Protein AF-A0ABD5LQW7-F1 (afdb_monomer)

Organism: Proteus mirabilis (NCBI:txid584)

Sequence (56 aa):
MAQSKGKTRRYGNYSGLALETQYFPDGPNHPEWGENQGILAANTPWHSQTIYKFYQ

Solvent-accessible surface area (backbone atoms only — not comparable to full-atom values): 4163 Å² total; per-residue (Å²): 131,84,61,49,85,53,98,91,49,71,39,50,86,84,71,70,82,88,86,83,89,73,58,52,93,61,13,87,83,35,73,89,52,54,78,49,17,66,74,77,62,89,92,59,88,86,86,87,86,86,84,88,83,86,82,133

InterPro domains:
  IPR008183 Aldose 1-/Glucose-6-phosphate 1-epimerase [PF01263] (7-53)
  IPR011013 Galactose mutarotase-like domain superfamily [SSF74650] (10-54)
  IPR014718 Glycoside hydrolase-type carbohydrate-binding [G3DSA:2.70.98.10] (1-56)

Foldseek 3Di:
DDWPDDPPDTDDPPSDDDDDPAADPCLVVCCVVPVSSVDDDPPDDDDDDDDDDDDD

Secondary structure (DSSP, 8-state):
---EE-SSSEE-TTS-------S-TTGGG-GGGGGGG----TTPPP----------

pLDDT: mean 93.5, std 6.44, range [60.53, 98.19]

Structure (mmCIF, N/CA/C/O backbone):
data_AF-A0ABD5LQW7-F1
#
_entry.id   AF-A0ABD5LQW7-F1
#
loop_
_atom_site.group_PDB
_atom_site.id
_atom_site.type_symbol
_atom_site.label_atom_id
_atom_site.label_alt_id
_atom_site.label_comp_id
_atom_site.label_asym_id
_atom_site.label_entity_id
_atom_site.label_seq_id
_atom_site.pdbx_PDB_ins_code
_atom_site.Cartn_x
_atom_site.Cartn_y
_atom_site.Cartn_z
_atom_site.occupancy
_atom_site.B_iso_or_equiv
_atom_site.auth_seq_id
_atom_site.auth_comp_id
_atom_site.auth_asym_id
_atom_site.auth_atom_id
_atom_site.pdbx_PDB_model_num
ATOM 1 N N . MET A 1 1 ? -13.551 -29.433 3.483 1.00 60.53 1 MET A N 1
ATOM 2 C CA . MET A 1 1 ? -13.238 -27.996 3.303 1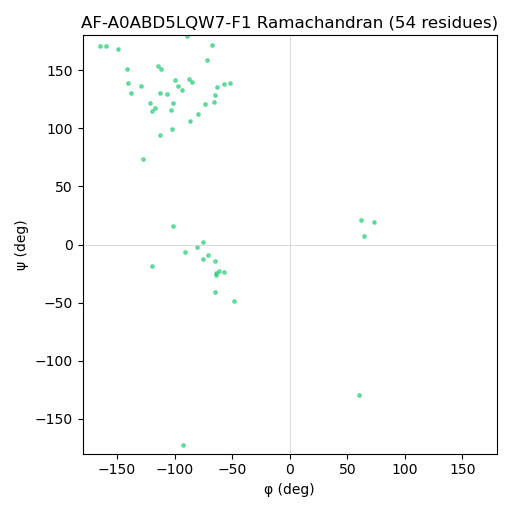.00 60.53 1 MET A CA 1
ATOM 3 C C . MET A 1 1 ? -12.075 -27.668 4.228 1.00 60.53 1 MET A C 1
ATOM 5 O O . MET A 1 1 ? -12.189 -27.965 5.413 1.00 60.53 1 MET A O 1
ATOM 9 N N . ALA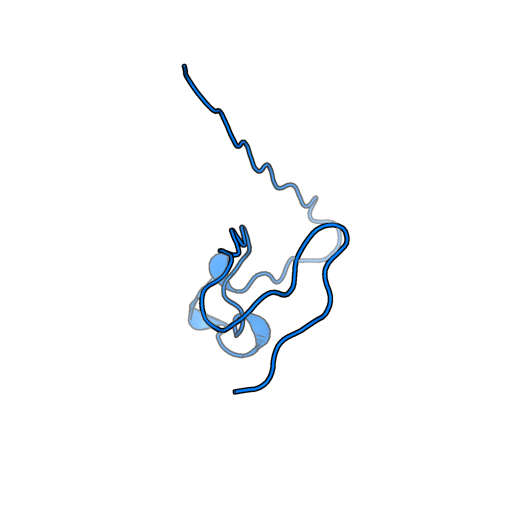 A 1 2 ? -10.949 -27.164 3.717 1.00 69.25 2 ALA A N 1
ATOM 10 C CA . ALA A 1 2 ? -9.790 -26.860 4.557 1.00 69.25 2 ALA A CA 1
ATOM 11 C C . ALA A 1 2 ? -10.133 -25.709 5.520 1.00 69.25 2 ALA A C 1
ATOM 13 O O . ALA A 1 2 ? -10.564 -24.647 5.085 1.00 69.25 2 ALA A O 1
ATOM 14 N N . GLN A 1 3 ? -9.999 -25.941 6.827 1.00 81.62 3 GLN A N 1
ATOM 15 C CA . GLN A 1 3 ? -10.185 -24.917 7.856 1.00 81.62 3 GLN A CA 1
ATOM 16 C C . GLN A 1 3 ? -8.844 -24.628 8.520 1.00 81.62 3 GLN A C 1
ATOM 18 O O . GLN A 1 3 ? -8.173 -25.556 8.981 1.00 81.62 3 GLN A O 1
ATOM 23 N N . SER A 1 4 ? -8.476 -23.355 8.637 1.00 90.12 4 SER A N 1
ATOM 24 C CA . SER A 1 4 ? -7.288 -22.945 9.385 1.00 90.12 4 SER A CA 1
ATOM 25 C C . SER A 1 4 ? -7.629 -22.736 10.864 1.00 90.12 4 SER A C 1
ATOM 27 O O . SER A 1 4 ? -8.722 -22.291 11.225 1.00 90.12 4 SER A O 1
ATOM 29 N N . LYS A 1 5 ? -6.715 -23.118 11.765 1.00 94.31 5 LYS A N 1
ATOM 30 C CA . LYS A 1 5 ? -6.891 -22.920 13.212 1.00 94.31 5 LYS A CA 1
ATOM 31 C C . LYS A 1 5 ? -6.543 -21.469 13.560 1.00 94.31 5 LYS A C 1
ATOM 33 O O . LYS A 1 5 ? -5.384 -21.084 13.468 1.00 94.31 5 LYS A O 1
ATOM 38 N N . GLY A 1 6 ? -7.538 -20.684 13.966 1.00 91.00 6 GLY A N 1
ATOM 39 C CA . GLY A 1 6 ? -7.350 -19.355 14.543 1.00 91.00 6 GLY A CA 1
ATOM 40 C C . GLY A 1 6 ? -7.170 -19.393 16.063 1.00 91.00 6 GLY A C 1
ATOM 41 O O . GLY A 1 6 ? -7.221 -20.454 16.688 1.00 91.00 6 GLY A O 1
ATOM 42 N N . LYS A 1 7 ? -6.977 -18.212 16.668 1.00 91.38 7 LYS A N 1
ATOM 43 C CA . LYS A 1 7 ? -6.748 -18.058 18.118 1.00 91.38 7 LYS A CA 1
ATOM 44 C C . LYS A 1 7 ? -7.957 -18.481 18.961 1.00 91.38 7 LYS A C 1
ATOM 46 O O . LYS A 1 7 ? -7.781 -19.110 19.996 1.00 91.38 7 LYS A O 1
ATOM 51 N N . THR A 1 8 ? -9.166 -18.135 18.521 1.00 94.00 8 THR A N 1
ATOM 52 C CA . THR A 1 8 ? -10.421 -18.384 19.259 1.00 94.00 8 THR A CA 1
ATOM 53 C C . THR A 1 8 ? -11.409 -19.268 18.501 1.00 94.00 8 THR A C 1
ATOM 55 O O . THR A 1 8 ? -12.312 -19.834 19.108 1.00 94.00 8 THR A O 1
ATOM 58 N N . ARG A 1 9 ? -11.248 -19.412 17.180 1.00 93.06 9 ARG A N 1
ATOM 59 C CA . ARG A 1 9 ? -12.111 -20.234 16.321 1.00 93.06 9 ARG A CA 1
ATOM 60 C C . ARG A 1 9 ? -11.337 -20.816 15.143 1.00 93.06 9 ARG A C 1
ATOM 62 O O . ARG A 1 9 ? -10.221 -20.389 14.857 1.00 93.06 9 ARG A O 1
ATOM 69 N N . ARG A 1 10 ? -11.943 -21.763 14.430 1.00 94.94 10 ARG A N 1
ATOM 70 C CA . ARG A 1 10 ? -11.475 -22.194 13.106 1.00 94.94 10 ARG A CA 1
ATOM 71 C C . ARG A 1 10 ? -12.043 -21.268 12.031 1.00 94.94 10 ARG A C 1
ATOM 73 O O . ARG A 1 10 ? -13.204 -20.878 12.120 1.00 94.94 10 ARG A O 1
ATOM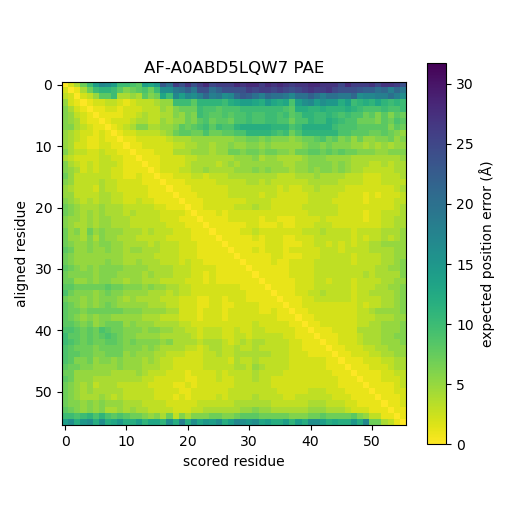 80 N N . TYR A 1 11 ? -11.234 -20.922 11.039 1.00 93.19 11 TYR A N 1
ATOM 81 C CA . TYR A 1 11 ? -11.655 -20.122 9.893 1.00 93.19 11 TYR A CA 1
ATOM 82 C C . TYR A 1 11 ? -11.891 -21.047 8.698 1.00 93.19 11 TYR A C 1
ATOM 84 O O . TYR A 1 11 ? -10.998 -21.793 8.298 1.00 93.19 11 TYR A O 1
ATOM 92 N N . GLY A 1 12 ? -13.109 -21.026 8.161 1.00 93.50 12 GLY A N 1
ATOM 93 C CA . GLY A 1 12 ? -13.429 -21.624 6.866 1.00 93.50 12 GLY A CA 1
ATOM 94 C C . GLY A 1 12 ? -13.320 -20.598 5.738 1.00 93.50 12 GLY A C 1
ATOM 95 O O . GLY A 1 12 ? -12.920 -19.451 5.959 1.00 93.50 12 GLY A O 1
ATOM 96 N N . ASN A 1 13 ? -13.734 -20.991 4.536 1.00 93.06 13 ASN A N 1
ATOM 97 C CA . ASN A 1 13 ? -13.808 -20.085 3.389 1.00 93.06 13 ASN A CA 1
ATOM 98 C C . ASN A 1 13 ? -14.602 -18.813 3.750 1.00 93.06 13 ASN A C 1
ATOM 100 O O . ASN A 1 13 ? -15.611 -18.895 4.450 1.00 93.06 13 ASN A O 1
ATOM 104 N N . TYR A 1 14 ? -14.127 -17.650 3.289 1.00 91.88 14 TYR A N 1
ATOM 105 C CA . TYR A 1 14 ? -14.767 -16.335 3.480 1.00 91.88 14 TYR A CA 1
ATOM 106 C C . TYR A 1 14 ? -14.908 -15.860 4.941 1.00 91.88 14 TYR A C 1
ATOM 108 O O . TYR A 1 14 ? -15.717 -14.989 5.243 1.00 91.88 14 TYR A O 1
ATOM 116 N N . SER A 1 15 ? -14.111 -16.393 5.874 1.00 92.44 15 SER A N 1
ATOM 117 C CA . SER A 1 15 ? -14.166 -16.000 7.298 1.00 92.44 15 SER A CA 1
ATOM 118 C C . SER A 1 15 ? -13.540 -14.634 7.621 1.00 92.44 15 SER A C 1
ATOM 120 O O . SER A 1 15 ? -13.474 -14.262 8.798 1.00 92.44 15 SER A O 1
ATOM 122 N N . GLY A 1 16 ? -13.049 -13.915 6.613 1.00 90.94 16 GLY A N 1
ATOM 123 C CA . GLY A 1 16 ? -12.395 -12.621 6.750 1.00 90.94 16 GLY A CA 1
ATOM 124 C C . GLY A 1 16 ? -12.277 -11.901 5.410 1.00 90.94 16 GLY A C 1
ATOM 125 O O . GLY A 1 16 ? -12.540 -12.483 4.357 1.00 90.94 16 GLY A O 1
ATOM 126 N N . LEU A 1 17 ? -11.874 -10.637 5.486 1.00 95.19 17 LEU A N 1
ATOM 127 C CA . LEU A 1 17 ? -11.629 -9.749 4.356 1.00 95.19 17 LEU A CA 1
ATOM 128 C C . LEU A 1 17 ? -10.243 -9.125 4.525 1.00 95.19 17 LEU A C 1
ATOM 130 O O . LEU A 1 17 ? -9.901 -8.693 5.627 1.00 95.19 17 LEU A O 1
ATOM 134 N N . ALA A 1 18 ? -9.470 -9.070 3.444 1.00 95.75 18 ALA A N 1
ATOM 135 C CA . ALA A 1 18 ? -8.244 -8.288 3.377 1.00 95.75 18 ALA A CA 1
ATOM 136 C C . ALA A 1 18 ? -8.561 -6.907 2.786 1.00 95.75 18 ALA A C 1
ATOM 138 O O . ALA A 1 18 ? -9.279 -6.804 1.793 1.00 95.75 18 ALA A O 1
ATOM 139 N N . LEU A 1 19 ? -8.051 -5.851 3.420 1.00 96.88 19 LEU A N 1
ATOM 140 C CA . LEU A 1 19 ? -8.116 -4.480 2.918 1.00 96.88 19 LEU A CA 1
ATOM 141 C C . LEU A 1 19 ? -6.683 -4.055 2.586 1.00 96.88 19 LEU A C 1
ATOM 143 O O . LEU A 1 19 ? -5.918 -3.660 3.466 1.00 96.88 19 LEU A O 1
ATOM 147 N N . GLU A 1 20 ? -6.304 -4.230 1.324 1.00 96.81 20 GLU A N 1
ATOM 148 C CA . GLU A 1 20 ? -4.938 -4.040 0.832 1.00 96.81 20 GLU A CA 1
ATOM 149 C C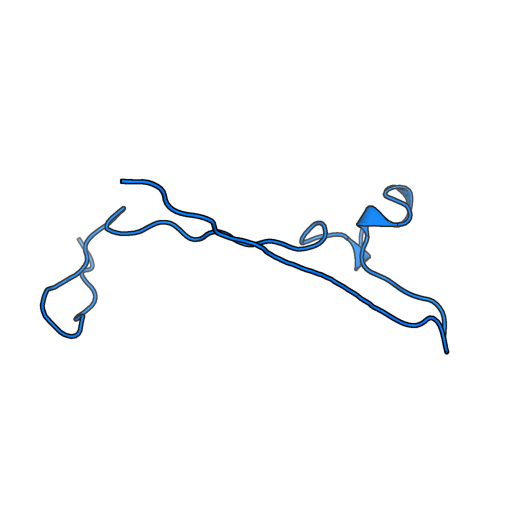 . GLU A 1 20 ? -4.837 -2.701 0.099 1.00 96.81 20 GLU A C 1
ATOM 151 O O . GLU A 1 20 ? -5.244 -2.559 -1.051 1.00 96.81 20 GLU A O 1
ATOM 156 N N . THR A 1 21 ? -4.318 -1.687 0.788 1.00 96.50 21 THR A N 1
ATOM 157 C CA . THR A 1 21 ? -4.012 -0.386 0.185 1.00 96.50 21 THR A CA 1
ATOM 158 C C . THR A 1 21 ? -2.619 -0.429 -0.419 1.00 96.50 21 THR A C 1
ATOM 160 O O . THR A 1 21 ? -1.627 -0.424 0.311 1.00 96.50 21 THR A O 1
ATOM 163 N N . GLN A 1 22 ? -2.544 -0.489 -1.741 1.00 95.69 22 GLN A N 1
ATOM 164 C CA . GLN A 1 22 ? -1.289 -0.609 -2.474 1.00 95.69 22 GLN A CA 1
ATOM 165 C C . GLN A 1 22 ? -1.454 -0.154 -3.927 1.00 95.69 22 GLN A C 1
ATOM 167 O O . GLN A 1 22 ? -2.570 0.072 -4.395 1.00 95.69 22 GLN A O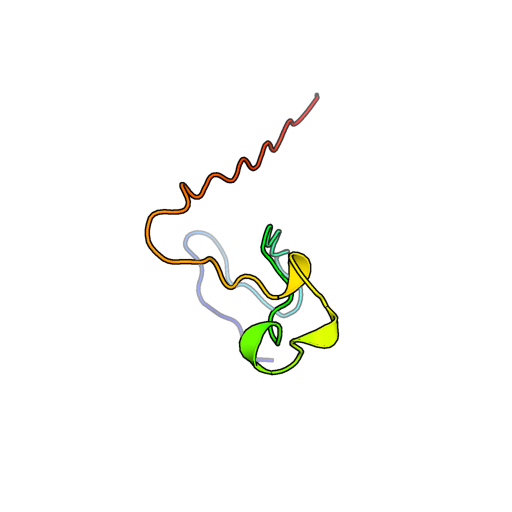 1
ATOM 172 N N . TYR A 1 23 ? -0.327 -0.039 -4.631 1.00 96.31 23 TYR A N 1
ATOM 173 C CA . TYR A 1 23 ? -0.285 0.077 -6.089 1.00 96.31 23 TYR A CA 1
ATOM 174 C C . TYR A 1 23 ? -0.753 -1.216 -6.770 1.00 96.31 23 TYR A C 1
ATOM 176 O O . TYR A 1 23 ? -0.962 -2.241 -6.114 1.00 96.31 23 TYR A O 1
ATOM 184 N N . PHE A 1 24 ? -0.925 -1.184 -8.094 1.00 96.31 24 PHE A N 1
ATOM 185 C CA . PHE A 1 24 ? -1.385 -2.365 -8.816 1.00 96.31 24 PHE A CA 1
ATOM 186 C C . PHE A 1 24 ? -0.377 -3.518 -8.696 1.00 96.31 24 PHE A C 1
ATOM 188 O O . PHE A 1 24 ? 0.826 -3.298 -8.841 1.00 96.31 24 PHE A O 1
ATOM 195 N N . PRO A 1 25 ? -0.852 -4.752 -8.437 1.00 95.88 25 PRO A N 1
ATOM 196 C CA . PRO A 1 25 ? 0.021 -5.877 -8.101 1.00 95.88 25 PRO A CA 1
ATOM 197 C C . PRO A 1 25 ? 0.962 -6.268 -9.244 1.00 95.88 25 PRO A C 1
ATOM 199 O O . PRO A 1 25 ? 2.042 -6.787 -8.988 1.00 95.88 25 PRO A O 1
ATOM 202 N N . ASP A 1 26 ? 0.569 -5.984 -10.486 1.00 97.19 26 ASP A N 1
ATOM 203 C CA . ASP A 1 26 ? 1.362 -6.261 -11.686 1.00 97.19 26 ASP A CA 1
ATOM 204 C C . ASP A 1 26 ? 2.065 -5.011 -12.242 1.00 97.19 26 ASP A C 1
ATOM 206 O O . ASP A 1 26 ? 2.521 -4.982 -13.380 1.00 97.19 26 ASP A O 1
ATOM 210 N N . GLY A 1 27 ? 2.145 -3.949 -11.435 1.00 97.50 27 GLY A N 1
ATOM 211 C CA . GLY A 1 27 ? 2.707 -2.662 -11.832 1.00 97.50 27 GLY A CA 1
ATOM 212 C C . GLY A 1 27 ? 4.068 -2.754 -12.529 1.00 97.50 27 GLY A C 1
ATOM 213 O O . GLY A 1 27 ? 4.201 -2.210 -13.622 1.00 97.50 27 GLY A O 1
ATOM 214 N N . PRO A 1 28 ? 5.057 -3.499 -12.000 1.00 95.88 28 PRO A N 1
ATOM 215 C CA . PRO A 1 28 ? 6.365 -3.610 -12.644 1.00 95.88 28 PRO A CA 1
ATOM 216 C C . PRO A 1 28 ? 6.350 -4.131 -14.088 1.00 95.88 28 PRO A C 1
ATOM 218 O O . PRO A 1 28 ? 7.280 -3.839 -14.837 1.00 95.88 28 PRO A O 1
ATOM 221 N N . ASN A 1 29 ? 5.317 -4.879 -14.487 1.00 97.75 29 ASN A N 1
ATOM 222 C CA . ASN A 1 29 ? 5.168 -5.403 -15.845 1.00 97.75 29 ASN A CA 1
ATOM 223 C C . ASN A 1 29 ? 4.375 -4.466 -16.776 1.00 97.75 29 ASN A C 1
ATOM 225 O O . ASN A 1 29 ? 4.314 -4.720 -17.977 1.00 97.75 29 ASN A O 1
ATOM 229 N N . HIS A 1 30 ? 3.809 -3.380 -16.243 1.00 97.50 30 HIS A N 1
ATOM 230 C CA . HIS A 1 30 ? 2.901 -2.469 -16.938 1.00 97.50 30 HIS A CA 1
ATOM 231 C C . HIS A 1 30 ? 3.356 -1.001 -16.822 1.00 97.50 30 HIS A C 1
ATOM 233 O O . HIS A 1 30 ? 2.748 -0.196 -16.101 1.00 97.50 30 HIS A O 1
ATOM 239 N N . PRO A 1 31 ? 4.428 -0.607 -17.539 1.00 95.94 31 PRO A N 1
ATOM 240 C CA . PRO A 1 31 ? 4.933 0.764 -17.514 1.00 95.94 31 PRO A CA 1
ATOM 241 C C . PRO A 1 31 ? 3.916 1.799 -18.023 1.00 95.94 31 PRO A C 1
ATOM 243 O O . PRO A 1 31 ? 3.985 2.969 -17.641 1.00 95.94 31 PRO A O 1
ATOM 246 N N . GLU A 1 32 ? 2.940 1.387 -18.837 1.00 98.19 32 GLU A N 1
ATOM 247 C CA . GLU A 1 32 ? 1.843 2.230 -19.315 1.00 98.19 32 GLU A CA 1
ATOM 248 C C . GLU A 1 32 ? 0.896 2.706 -18.200 1.00 98.19 32 GLU A C 1
ATOM 250 O O . GLU A 1 32 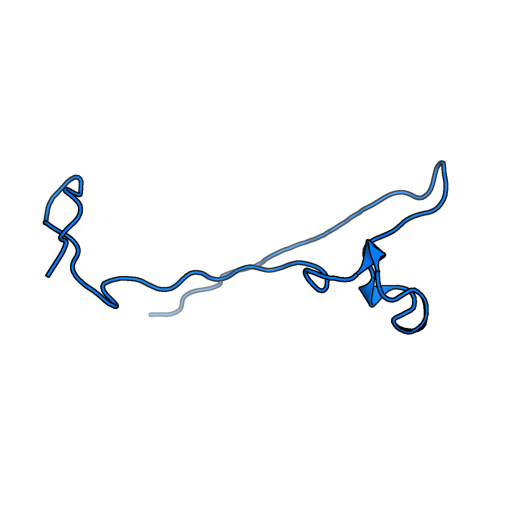? 0.134 3.649 -18.411 1.00 98.19 32 GLU A O 1
ATOM 255 N N . TRP A 1 33 ? 0.950 2.110 -17.002 1.00 96.75 33 TRP A N 1
ATOM 256 C CA . TRP A 1 33 ? 0.155 2.542 -15.845 1.00 96.75 33 TRP A CA 1
ATOM 257 C C . TRP A 1 33 ? 0.738 3.753 -15.107 1.00 96.75 33 TRP A C 1
ATOM 259 O O . TRP A 1 33 ? 0.116 4.253 -14.162 1.00 96.75 33 TRP A O 1
ATOM 269 N N . GLY A 1 34 ? 1.901 4.258 -15.534 1.00 94.56 34 GLY A N 1
ATOM 270 C CA . GLY A 1 34 ? 2.499 5.474 -14.985 1.00 94.56 34 GLY A CA 1
ATOM 271 C C . GLY A 1 34 ? 2.786 5.330 -13.491 1.00 94.56 34 GLY A C 1
ATOM 272 O O . GLY A 1 34 ? 3.382 4.346 -13.067 1.00 94.56 34 GLY A O 1
ATOM 273 N N . GLU A 1 35 ? 2.348 6.283 -12.672 1.00 91.75 35 GLU A N 1
ATOM 274 C CA . GLU A 1 35 ? 2.589 6.259 -11.220 1.00 91.75 35 GLU A CA 1
ATOM 275 C C . GLU A 1 35 ? 1.919 5.068 -10.512 1.00 91.75 35 GLU A C 1
ATOM 277 O O . GLU A 1 35 ? 2.407 4.605 -9.481 1.00 91.75 35 GLU A O 1
ATOM 282 N N . ASN A 1 36 ? 0.847 4.508 -11.085 1.00 94.06 36 ASN A N 1
ATOM 283 C CA . ASN A 1 36 ? 0.139 3.369 -10.493 1.00 94.06 36 ASN A CA 1
ATOM 284 C C . ASN A 1 36 ? 0.928 2.052 -10.568 1.00 94.06 36 ASN A C 1
ATOM 286 O O . ASN A 1 36 ? 0.527 1.063 -9.953 1.00 94.06 36 ASN A O 1
ATOM 290 N N . GLN A 1 37 ? 2.044 2.041 -11.302 1.00 96.50 37 GLN A N 1
ATOM 291 C CA . GLN A 1 37 ? 2.926 0.886 -11.442 1.00 96.50 37 GLN A CA 1
ATOM 292 C C . GLN A 1 37 ? 3.804 0.642 -10.197 1.00 96.50 37 GLN A C 1
ATOM 294 O O . GLN A 1 37 ? 4.434 -0.405 -10.074 1.00 96.50 37 GLN A O 1
ATOM 299 N N . GLY A 1 38 ? 3.864 1.608 -9.270 1.00 94.81 38 GLY A N 1
ATOM 300 C CA . GLY A 1 38 ? 4.565 1.459 -7.991 1.00 94.81 38 GLY A CA 1
ATOM 301 C C . GLY A 1 38 ? 6.096 1.481 -8.071 1.00 94.81 38 GLY A C 1
ATOM 302 O O . GLY A 1 38 ? 6.752 1.032 -7.133 1.00 94.81 38 GLY A O 1
ATOM 303 N N . ILE A 1 39 ? 6.677 2.005 -9.155 1.00 95.19 39 ILE A N 1
ATOM 304 C CA . ILE A 1 39 ? 8.129 2.179 -9.314 1.00 95.19 39 ILE A CA 1
ATOM 305 C C . ILE A 1 39 ? 8.484 3.662 -9.177 1.00 95.19 39 ILE A C 1
ATOM 307 O O . ILE A 1 39 ? 7.897 4.515 -9.837 1.00 95.19 39 ILE A O 1
ATOM 311 N N . LEU A 1 40 ? 9.472 3.963 -8.331 1.00 94.19 40 LEU A N 1
ATOM 312 C CA . LEU A 1 40 ? 9.969 5.316 -8.083 1.00 94.19 40 LEU A CA 1
ATOM 313 C C . LEU A 1 40 ? 11.389 5.496 -8.613 1.00 94.19 40 LEU A C 1
ATOM 315 O O . LEU A 1 40 ? 12.190 4.560 -8.626 1.00 94.19 40 LEU A O 1
ATOM 319 N N . ALA A 1 41 ? 11.717 6.729 -8.993 1.00 94.06 41 ALA A N 1
ATOM 320 C CA . ALA A 1 41 ? 13.083 7.097 -9.324 1.00 94.06 41 ALA A CA 1
ATOM 321 C C . ALA A 1 41 ? 13.967 7.157 -8.065 1.00 94.06 41 ALA A C 1
ATOM 323 O O . ALA A 1 41 ? 13.500 7.317 -6.933 1.00 94.06 41 ALA A O 1
ATOM 324 N N . ALA A 1 42 ? 15.279 7.043 -8.271 1.00 96.62 42 ALA A N 1
ATOM 325 C CA . ALA A 1 42 ? 16.247 7.166 -7.191 1.00 96.62 42 ALA A CA 1
ATOM 326 C C . ALA A 1 42 ? 16.108 8.523 -6.479 1.00 96.62 42 ALA A C 1
ATOM 328 O O . ALA A 1 42 ? 15.964 9.562 -7.121 1.00 96.62 42 ALA A O 1
ATOM 329 N N . ASN A 1 43 ? 16.199 8.501 -5.147 1.00 96.62 43 ASN A N 1
ATOM 330 C CA . ASN A 1 43 ? 16.038 9.661 -4.263 1.00 96.62 43 ASN A CA 1
ATOM 331 C C . ASN A 1 43 ? 14.638 10.302 -4.253 1.00 96.62 43 ASN A C 1
ATOM 333 O O . ASN A 1 43 ? 14.467 11.337 -3.610 1.00 96.62 43 ASN A O 1
ATOM 337 N N . THR A 1 44 ? 13.628 9.710 -4.901 1.00 95.44 44 THR A N 1
ATOM 338 C CA . THR A 1 44 ? 12.241 10.160 -4.743 1.00 95.44 44 THR A CA 1
ATOM 339 C C . THR A 1 44 ? 11.711 9.726 -3.371 1.00 95.44 44 THR A C 1
ATOM 341 O O . THR A 1 44 ? 11.682 8.525 -3.088 1.00 95.44 44 THR A O 1
ATOM 344 N N . PRO A 1 45 ? 11.280 10.660 -2.501 1.00 94.75 45 PRO A N 1
ATOM 345 C CA . PRO A 1 45 ? 10.670 10.299 -1.229 1.00 94.75 45 PRO A CA 1
ATOM 346 C C . PRO A 1 45 ? 9.355 9.558 -1.469 1.00 94.75 45 PRO A C 1
ATOM 348 O O . PRO A 1 45 ? 8.484 10.048 -2.186 1.00 94.75 45 PRO A O 1
ATOM 351 N N . TRP A 1 46 ? 9.197 8.395 -0.844 1.00 93.88 46 TRP A N 1
ATOM 352 C CA . TRP A 1 46 ? 7.941 7.656 -0.868 1.00 93.88 46 TRP A CA 1
ATOM 353 C C . TRP A 1 46 ? 7.123 7.932 0.391 1.00 93.88 4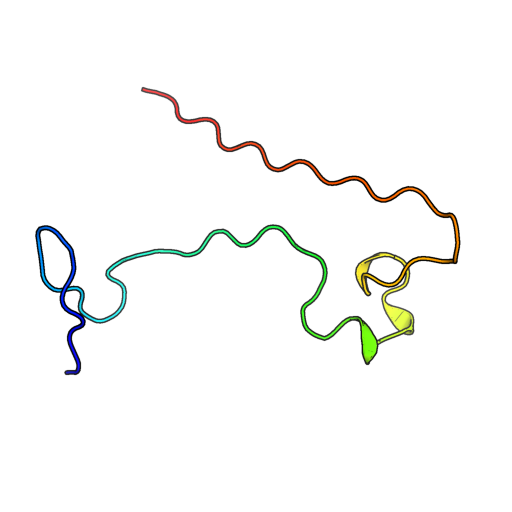6 TRP A C 1
ATOM 355 O O . TRP A 1 46 ? 7.650 7.909 1.506 1.00 93.88 46 TRP A O 1
ATOM 365 N N . HIS A 1 47 ? 5.822 8.145 0.214 1.00 94.69 47 HIS A N 1
ATOM 366 C CA . HIS A 1 47 ? 4.866 8.256 1.305 1.00 94.69 47 HIS A CA 1
ATOM 367 C C . HIS A 1 47 ? 3.560 7.554 0.931 1.00 94.69 47 HIS A C 1
ATOM 369 O O . HIS A 1 47 ? 3.073 7.691 -0.188 1.00 94.69 47 HIS A O 1
ATOM 375 N N . SER A 1 48 ? 2.969 6.839 1.883 1.00 95.69 48 SER A N 1
ATOM 376 C CA . SER A 1 48 ? 1.596 6.351 1.787 1.00 95.69 48 SER A CA 1
ATOM 377 C C . SER A 1 48 ? 0.921 6.464 3.148 1.00 95.69 48 SER A C 1
ATOM 379 O O . SER A 1 48 ? 1.574 6.404 4.193 1.00 95.69 48 SER A O 1
ATOM 381 N N . GLN A 1 49 ? -0.395 6.650 3.132 1.00 97.62 49 GLN A N 1
ATOM 382 C CA . GLN A 1 49 ? -1.199 6.721 4.337 1.00 97.62 49 GLN A CA 1
ATOM 383 C C . GLN A 1 49 ? -2.487 5.934 4.133 1.00 97.62 49 GLN A C 1
ATOM 385 O O . GLN A 1 49 ? -3.219 6.153 3.170 1.00 97.62 49 GLN A O 1
ATOM 390 N N . THR A 1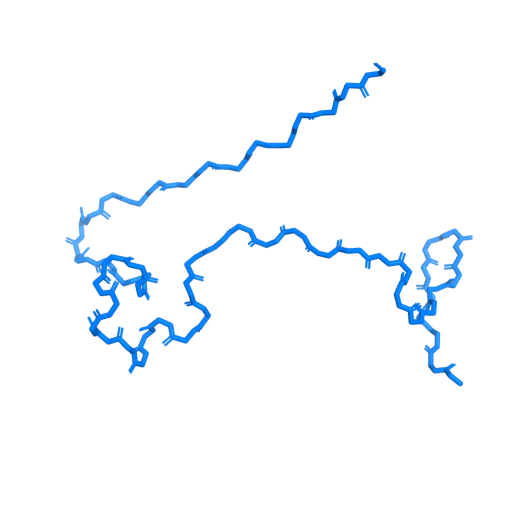 50 ? -2.779 5.066 5.095 1.00 97.94 50 THR A N 1
ATOM 391 C CA . THR A 1 50 ? -4.012 4.285 5.133 1.00 97.94 50 THR A CA 1
ATOM 392 C C . THR A 1 50 ? -4.750 4.592 6.420 1.00 97.94 50 THR A C 1
ATOM 394 O O . THR A 1 50 ? -4.213 4.408 7.511 1.00 97.94 50 THR A O 1
ATOM 397 N N . ILE A 1 51 ? -5.985 5.074 6.296 1.00 97.62 51 ILE A N 1
ATOM 398 C CA . ILE A 1 51 ? -6.821 5.460 7.433 1.00 97.62 51 ILE A CA 1
ATOM 399 C C . ILE A 1 51 ? -8.087 4.609 7.421 1.00 97.62 51 ILE A C 1
ATOM 401 O O . ILE A 1 51 ? -8.929 4.747 6.537 1.00 97.62 51 ILE A O 1
ATOM 405 N N . TYR A 1 52 ? -8.248 3.777 8.450 1.00 96.56 52 TYR A N 1
ATOM 406 C CA . TYR A 1 52 ? -9.507 3.098 8.748 1.00 96.56 52 TYR A CA 1
ATOM 407 C C . TYR A 1 52 ? -10.185 3.807 9.915 1.00 96.56 52 TYR A C 1
ATOM 409 O O . TYR A 1 52 ? -9.660 3.823 11.028 1.00 96.56 52 TYR A O 1
ATOM 417 N N . LYS A 1 53 ? -11.355 4.399 9.669 1.00 96.81 53 LYS A N 1
ATOM 418 C CA . LYS A 1 53 ? -12.154 5.059 10.702 1.00 96.81 53 LYS A CA 1
ATOM 419 C C . LYS A 1 53 ? -13.484 4.338 10.854 1.00 96.81 53 LYS A C 1
ATOM 421 O O . LYS A 1 53 ? -14.274 4.288 9.917 1.00 96.81 53 LYS A O 1
ATOM 426 N N . PHE A 1 54 ? -13.711 3.796 12.042 1.00 95.44 54 PHE A N 1
ATOM 427 C CA . PHE A 1 54 ? -14.951 3.124 12.405 1.00 95.44 54 PHE A CA 1
ATOM 428 C C . PHE A 1 54 ? -15.828 4.082 13.203 1.00 95.44 54 PHE A C 1
ATOM 430 O O . PHE A 1 54 ? -15.327 4.859 14.018 1.00 95.44 54 PHE A O 1
ATOM 437 N N . TYR A 1 55 ? -17.128 4.016 12.956 1.00 93.19 55 TYR A N 1
ATOM 438 C CA . TYR A 1 55 ? -18.137 4.770 13.685 1.00 93.19 55 TYR A CA 1
ATOM 439 C C . TYR A 1 55 ? -19.029 3.792 14.451 1.00 93.19 55 TYR A C 1
ATOM 441 O O . TYR A 1 55 ? -19.125 2.622 14.070 1.00 93.19 55 TYR A O 1
ATOM 449 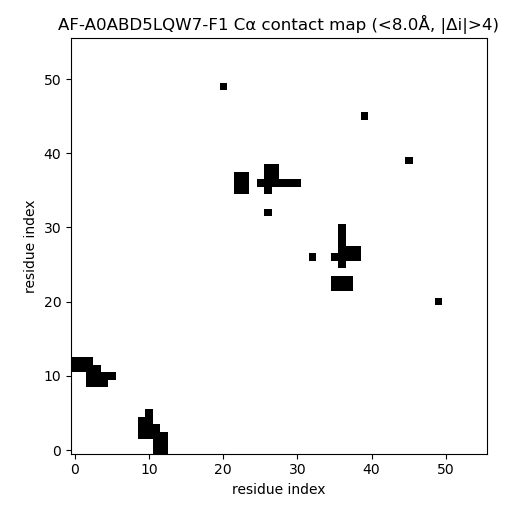N N . GLN A 1 56 ? -19.615 4.276 15.545 1.00 80.62 56 GLN A N 1
ATOM 450 C CA . GLN A 1 56 ? -20.659 3.569 16.287 1.00 80.62 56 GLN A CA 1
ATOM 451 C C . GLN A 1 56 ? -22.027 3.854 15.681 1.00 80.62 56 GLN A C 1
ATOM 453 O O . GLN A 1 56 ? -22.222 5.000 15.215 1.00 80.62 56 GLN A O 1
#

Mean predicted aligned error: 4.72 Å

Radius of gyration: 17.76 Å; Cα contacts (8 Å, |Δi|>4): 34; chains: 1; bounding box: 37×38×39 Å